Protein AF-A0A835L445-F1 (afdb_monomer)

Mean predicted aligned error: 6.49 Å

Sequence (118 aa):
MEQRIVLMDKVQCQVDQLQERIDQLEEGSNRNEQWLRMNNIELKGVPQSNNENLIDIVAKIGARINYPVSKNLINFISRVPSQQKEHFKPIIVGFCNRYIKEDFIAAARYELKTSPLT

pLDDT: mean 91.5, std 8.24, range [49.88, 98.0]

Organism: Spodoptera exigua (NCBI:txid7107)

Secondary structure (DSSP, 8-state):
-HHHHHHHHHHHHHHHHHHHHHHHHHHHHHHHHHHHTTTEEEE-SPPP-TT--HHHHHHHHHHHTT-PPPGGGEEEEEEPP-S-TTSPPPEEEEESSHHHHHHHHHHHHHHHHHS---

Foldseek 3Di:
DVVVVVVVVVVVVVVVVVVVVVVVVVVVVVVVVCVVCLQKDKAFDDDDDDPDDVQVVVQVLCVLLVHGDDPLQWPDKDFDDDPDPVGDGIIMTGGPDNVSSVVSVVSVVVSCVVDPDD

Nearest PDB structures (foldseek):
  3bde-assembly1_A  TM=4.299E-01  e=9.767E-01  Mesorhizobium japonicum MAFF 303099
  3cw2-assembly4_H  TM=3.060E-01  e=5.688E-01  Saccharolobus solfataricus
  3dtz-assembly1_A  TM=3.505E-01  e=2.351E+00  Thermoplasma acidophilum
  3dtz-assembly1_C  TM=3.532E-01  e=3.296E+00  Thermoplasma acidophilum
  3dtz-assembly1_E  TM=3.618E-01  e=4.621E+00  Thermoplasma acidophilum

Solvent-accessible surface area (backbone atoms only — not comparable to full-atom values): 6786 Å² total; per-residue (Å²): 112,66,70,60,51,56,49,48,53,52,49,49,53,51,50,54,54,51,49,54,52,49,54,53,50,51,53,52,49,52,52,50,54,51,59,77,44,61,26,47,47,79,47,71,81,53,80,83,60,91,88,65,57,68,67,60,53,50,29,52,52,18,51,74,33,76,46,76,54,56,73,89,51,48,68,46,75,47,68,48,90,60,92,59,82,90,54,53,51,35,35,41,39,30,33,71,42,52,65,64,40,53,52,52,50,50,32,47,55,48,42,56,69,75,48,70,94,122

Structure (mmCIF, N/CA/C/O backbone):
data_AF-A0A835L445-F1
#
_entry.id   AF-A0A835L445-F1
#
loop_
_atom_site.group_PDB
_atom_site.id
_atom_site.type_symbol
_atom_site.label_atom_id
_atom_site.label_alt_id
_atom_site.label_comp_id
_atom_site.label_asym_id
_atom_site.label_entity_id
_atom_site.label_seq_id
_atom_site.pdbx_PDB_ins_code
_atom_site.Cartn_x
_atom_site.Cartn_y
_atom_site.Cartn_z
_atom_site.occupancy
_atom_site.B_iso_or_equiv
_atom_site.auth_seq_id
_atom_site.auth_comp_id
_atom_site.auth_asym_id
_atom_site.auth_atom_id
_atom_site.pdbx_PDB_model_num
ATOM 1 N N . MET A 1 1 ? -30.317 9.194 50.667 1.00 66.56 1 MET A N 1
ATOM 2 C CA . MET A 1 1 ? -28.929 8.760 50.381 1.00 66.56 1 MET A CA 1
ATOM 3 C C . MET A 1 1 ? -28.937 7.596 49.391 1.00 66.56 1 MET A C 1
ATOM 5 O O . MET A 1 1 ? -28.303 7.714 48.355 1.00 66.56 1 MET A O 1
ATOM 9 N N . GLU A 1 2 ? -29.762 6.571 49.617 1.00 83.56 2 GLU A N 1
ATOM 10 C CA . GLU A 1 2 ? -29.943 5.408 48.723 1.00 83.56 2 GLU A CA 1
ATOM 11 C C . GLU A 1 2 ? -30.317 5.750 47.271 1.00 83.56 2 GLU A C 1
ATOM 13 O O . GLU A 1 2 ? -29.693 5.245 46.349 1.00 83.56 2 GLU A O 1
ATOM 18 N N . GLN A 1 3 ? -31.256 6.673 47.032 1.00 85.62 3 GLN A N 1
ATOM 19 C CA . GLN A 1 3 ? -31.636 7.064 45.661 1.00 85.62 3 GLN A CA 1
ATOM 20 C C . GLN A 1 3 ? -30.471 7.645 44.843 1.00 85.62 3 GLN A C 1
ATOM 22 O O . GLN A 1 3 ? -30.408 7.456 43.632 1.00 85.62 3 GLN A O 1
ATOM 27 N N . ARG A 1 4 ? -29.534 8.341 45.502 1.00 85.50 4 ARG A N 1
ATOM 28 C CA . ARG A 1 4 ? -28.332 8.866 44.840 1.00 85.50 4 ARG A CA 1
ATOM 29 C C . ARG A 1 4 ? -27.347 7.753 44.499 1.00 85.50 4 ARG A C 1
ATOM 31 O O . ARG A 1 4 ? -26.697 7.859 43.470 1.00 85.50 4 ARG A O 1
ATOM 38 N N . ILE A 1 5 ? -27.264 6.714 45.330 1.00 89.75 5 ILE A N 1
ATOM 39 C CA . ILE A 1 5 ? -26.412 5.540 45.093 1.00 89.75 5 ILE A CA 1
ATOM 40 C C . ILE A 1 5 ? -26.943 4.763 43.885 1.00 89.75 5 ILE A C 1
ATOM 42 O O . ILE A 1 5 ? -26.209 4.563 42.929 1.00 89.75 5 ILE A O 1
ATOM 46 N N . VAL A 1 6 ? -28.248 4.474 43.849 1.00 91.06 6 VAL A N 1
ATOM 47 C CA . VAL A 1 6 ? -28.890 3.790 42.709 1.00 91.06 6 VAL A CA 1
ATOM 48 C C . VAL A 1 6 ? -28.735 4.579 41.405 1.00 91.06 6 VAL A C 1
ATOM 50 O O . VAL A 1 6 ? -28.500 4.004 40.343 1.00 91.06 6 VAL A O 1
ATOM 53 N N . LEU A 1 7 ? -28.856 5.910 41.466 1.00 92.81 7 LEU A N 1
ATOM 54 C CA . LEU A 1 7 ? -28.608 6.760 40.303 1.00 92.81 7 LEU A CA 1
ATOM 55 C C . LEU A 1 7 ? -27.142 6.687 39.856 1.00 92.81 7 LEU A C 1
ATOM 57 O O . LEU A 1 7 ? -26.888 6.609 38.659 1.00 92.81 7 LEU A O 1
ATOM 61 N N . MET A 1 8 ? -26.197 6.703 40.799 1.00 91.25 8 MET A N 1
ATOM 62 C CA . MET A 1 8 ? -24.766 6.624 40.509 1.00 91.25 8 MET A CA 1
ATOM 63 C C . MET A 1 8 ? -24.395 5.284 39.865 1.00 91.25 8 MET A C 1
ATOM 65 O O . MET A 1 8 ? -23.693 5.290 38.861 1.00 91.25 8 MET A O 1
ATOM 69 N N . ASP A 1 9 ? -24.951 4.170 40.347 1.00 91.62 9 ASP A N 1
ATOM 70 C CA . ASP A 1 9 ? -24.746 2.840 39.757 1.00 91.62 9 ASP A CA 1
ATOM 71 C C . ASP A 1 9 ? -25.313 2.758 38.336 1.00 91.62 9 ASP A C 1
ATOM 73 O O . ASP A 1 9 ? -24.686 2.212 37.427 1.00 91.62 9 ASP A O 1
ATOM 77 N N . LYS A 1 10 ? -26.492 3.352 38.108 1.00 93.50 10 LYS A N 1
ATOM 78 C CA . LYS A 1 10 ? -27.091 3.415 36.770 1.00 93.50 10 LYS A CA 1
ATOM 79 C C . LYS A 1 10 ? -26.237 4.242 35.811 1.00 93.50 10 LYS A C 1
ATOM 81 O O . LYS A 1 10 ? -26.058 3.838 34.666 1.00 93.50 10 LYS A O 1
ATOM 86 N N . VAL A 1 11 ? -25.715 5.378 36.273 1.00 93.88 11 VAL A N 1
ATOM 87 C CA . VAL A 1 11 ? -24.811 6.224 35.484 1.00 93.88 11 VAL A CA 1
ATOM 88 C C . VAL A 1 11 ? -23.509 5.483 35.189 1.00 93.88 11 VAL A C 1
ATOM 90 O O . VAL A 1 11 ? -23.085 5.487 34.039 1.00 93.88 11 VAL A O 1
ATOM 93 N N . GLN A 1 12 ? -22.918 4.797 36.170 1.00 94.81 12 GLN A N 1
ATOM 94 C CA . GLN A 1 12 ? -21.705 4.003 35.964 1.00 94.81 12 GLN A CA 1
ATOM 95 C C . GLN A 1 12 ? -21.930 2.912 34.912 1.00 94.81 12 GLN A C 1
ATOM 97 O O . GLN A 1 12 ? -21.180 2.825 33.948 1.00 94.81 12 GLN A O 1
ATOM 102 N N . CYS A 1 13 ? -23.032 2.167 35.019 1.00 93.00 13 CYS A N 1
ATOM 103 C CA . CYS A 1 13 ? -23.385 1.142 34.042 1.00 93.00 13 CYS A CA 1
ATOM 104 C C . CYS A 1 13 ? -23.579 1.723 32.628 1.00 93.00 13 CYS A C 1
ATOM 106 O O . CYS A 1 13 ? -23.169 1.114 31.642 1.00 93.00 13 CYS A O 1
ATOM 108 N N . GLN A 1 14 ? -24.169 2.918 32.508 1.00 95.31 14 GLN A N 1
ATOM 109 C CA . GLN A 1 14 ? -24.288 3.606 31.219 1.00 95.31 14 GLN A CA 1
ATOM 110 C C . GLN A 1 14 ? -22.930 4.055 30.668 1.00 95.31 14 GLN A C 1
ATOM 112 O O . GLN A 1 14 ? -22.717 3.953 29.463 1.00 95.31 14 GLN A O 1
ATOM 117 N N . VAL A 1 15 ? -22.017 4.532 31.519 1.00 96.38 15 VAL A N 1
ATOM 118 C CA . VAL A 1 15 ? -20.649 4.893 31.117 1.00 96.38 15 VAL A CA 1
ATOM 119 C C . VAL A 1 15 ? -19.910 3.668 30.589 1.00 96.38 15 VAL A C 1
ATOM 121 O O . VAL A 1 15 ? -19.348 3.739 29.499 1.00 96.38 15 VAL A O 1
ATOM 124 N N . ASP A 1 16 ? -19.990 2.538 31.289 1.00 96.38 16 ASP A N 1
ATOM 125 C CA . ASP A 1 16 ? -19.326 1.298 30.880 1.00 96.38 16 ASP A CA 1
ATOM 126 C C . ASP A 1 16 ? -19.862 0.799 29.524 1.00 96.38 16 ASP A C 1
ATOM 128 O O . ASP A 1 16 ? -19.091 0.471 28.624 1.00 96.38 16 ASP A O 1
ATOM 132 N N . GLN A 1 17 ? -21.186 0.833 29.327 1.00 96.81 17 GLN A N 1
ATOM 133 C CA . GLN A 1 17 ? -21.819 0.464 28.053 1.00 96.81 17 GLN A CA 1
ATOM 134 C C . GLN A 1 17 ? -21.444 1.401 26.899 1.00 96.81 17 GLN A C 1
ATOM 136 O O . GLN A 1 17 ? -21.343 0.970 25.749 1.00 96.81 17 GLN A O 1
ATOM 141 N N . LEU A 1 18 ? -21.302 2.701 27.171 1.00 96.69 18 LEU A N 1
ATOM 142 C CA . LEU A 1 18 ? -20.877 3.665 26.159 1.00 96.69 18 LEU A CA 1
ATOM 143 C C . LEU A 1 18 ? -19.406 3.468 25.802 1.00 96.69 18 LEU A C 1
ATOM 145 O O . LEU A 1 18 ? -19.084 3.520 24.618 1.00 96.69 18 LEU A O 1
ATOM 149 N N . GLN A 1 19 ? -18.550 3.198 26.789 1.00 97.56 19 GLN A N 1
ATOM 150 C CA . GLN A 1 19 ? -17.139 2.910 26.557 1.00 97.56 19 GLN A CA 1
ATOM 151 C C . GLN A 1 19 ? -16.975 1.660 25.690 1.00 97.56 19 GLN A C 1
ATOM 153 O O . GLN A 1 19 ? -16.310 1.721 24.664 1.00 97.56 19 GLN A O 1
ATOM 158 N N . GLU A 1 20 ? -17.683 0.576 26.013 1.00 97.50 20 GLU A N 1
ATOM 159 C CA . GLU A 1 20 ? -17.648 -0.652 25.212 1.00 97.50 20 GLU A CA 1
ATOM 160 C C . GLU A 1 20 ? -18.074 -0.401 23.755 1.00 97.50 20 GLU A C 1
ATOM 162 O O . GLU A 1 20 ? -17.465 -0.908 22.812 1.00 97.50 20 GLU A O 1
ATOM 167 N N . ARG A 1 21 ? -19.107 0.423 23.539 1.00 97.50 21 ARG A N 1
ATOM 168 C CA . ARG A 1 21 ? -19.543 0.794 22.185 1.00 97.50 21 ARG A CA 1
ATOM 169 C C . ARG A 1 21 ? -18.511 1.638 21.448 1.00 97.50 21 ARG A C 1
ATOM 171 O O . ARG A 1 21 ? -18.371 1.467 20.240 1.00 97.50 21 ARG A O 1
ATOM 178 N N . ILE A 1 22 ? -17.832 2.553 22.136 1.00 98.00 22 ILE A N 1
ATOM 179 C CA . ILE A 1 22 ? -16.748 3.348 21.547 1.00 98.00 22 ILE A CA 1
ATOM 180 C C . ILE A 1 22 ? -15.626 2.413 21.104 1.00 98.00 22 ILE A C 1
ATOM 182 O O . ILE A 1 22 ? -15.244 2.462 19.938 1.00 98.00 22 ILE A O 1
ATOM 186 N N . ASP A 1 23 ? -15.195 1.501 21.973 1.00 97.75 23 ASP A N 1
ATOM 187 C C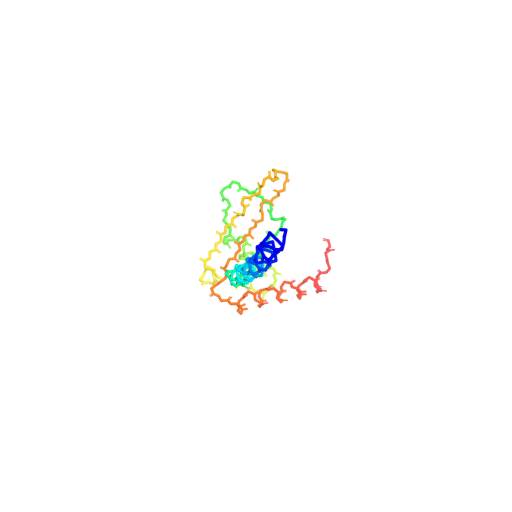A . ASP A 1 23 ? -14.121 0.554 21.675 1.00 97.75 23 ASP A CA 1
ATOM 188 C C . ASP A 1 23 ? -14.477 -0.313 20.451 1.00 97.75 23 ASP A C 1
ATOM 190 O O . ASP A 1 23 ? -13.696 -0.435 19.507 1.00 97.75 23 ASP A O 1
ATOM 194 N N . GLN A 1 24 ? -15.709 -0.832 20.389 1.00 97.50 24 GLN A N 1
ATOM 195 C CA . GLN A 1 24 ? -16.198 -1.600 19.235 1.00 97.50 24 GLN A CA 1
ATOM 196 C C . GLN A 1 24 ? -16.212 -0.783 17.933 1.00 97.50 24 GLN A C 1
ATOM 198 O O . GLN A 1 24 ? -15.893 -1.306 16.858 1.00 97.50 24 GLN A O 1
ATOM 203 N N . LEU A 1 25 ? -16.597 0.494 18.002 1.00 97.38 25 LEU A N 1
ATOM 204 C CA . LEU A 1 25 ? -16.604 1.386 16.842 1.00 97.38 25 LEU A CA 1
ATOM 205 C C . LEU A 1 25 ? -15.182 1.708 16.374 1.00 97.38 25 LEU A C 1
ATOM 207 O O . LEU A 1 25 ? -14.927 1.695 15.168 1.00 97.38 25 LEU A O 1
ATOM 211 N N . GLU A 1 26 ? -14.255 1.952 17.299 1.00 97.56 26 GLU A N 1
ATOM 212 C CA . GLU A 1 26 ? -12.845 2.193 16.991 1.00 97.56 26 GLU A CA 1
ATOM 213 C C . GLU A 1 26 ? -12.196 0.961 16.351 1.00 97.56 26 GLU A C 1
ATOM 215 O O . GLU A 1 26 ? -11.545 1.072 15.305 1.00 97.56 26 GLU A O 1
ATOM 220 N N . GLU A 1 27 ? -12.442 -0.232 16.897 1.00 97.06 27 GLU A N 1
ATOM 221 C CA . GLU A 1 27 ? -11.978 -1.493 16.317 1.00 97.06 27 GLU A CA 1
ATOM 222 C C . GLU A 1 27 ? -12.537 -1.721 14.908 1.00 97.06 27 GLU A C 1
ATOM 224 O O . GLU A 1 27 ? -11.802 -2.108 13.989 1.00 97.06 27 GLU A O 1
ATOM 229 N N . GLY A 1 28 ? -13.835 -1.466 14.719 1.00 97.38 28 GLY A N 1
ATOM 230 C CA . GLY A 1 28 ? -14.496 -1.559 13.420 1.00 97.38 28 GLY A CA 1
ATOM 231 C C . GLY A 1 28 ? -13.915 -0.576 12.403 1.00 97.38 28 GLY A C 1
ATOM 232 O O . GLY A 1 28 ? -13.625 -0.960 11.266 1.00 97.38 28 GLY A O 1
ATOM 233 N N . SER A 1 29 ? -13.680 0.671 12.821 1.00 96.81 29 SER A N 1
ATOM 234 C CA . SER A 1 29 ? -13.067 1.707 11.986 1.00 96.81 29 SER A CA 1
ATOM 235 C C . SER A 1 29 ? -11.654 1.311 11.571 1.00 96.81 29 SER A C 1
ATOM 237 O O . SER A 1 29 ? -11.350 1.274 10.378 1.00 96.81 29 SER A O 1
ATOM 239 N N . ASN A 1 30 ? -10.812 0.906 12.526 1.00 95.94 30 ASN A N 1
ATOM 240 C CA . ASN A 1 30 ? -9.450 0.472 12.237 1.00 95.94 30 ASN A CA 1
ATOM 241 C C . ASN A 1 30 ? -9.441 -0.722 11.272 1.00 95.94 30 ASN A C 1
ATOM 243 O O . ASN A 1 30 ? -8.706 -0.717 10.286 1.00 95.94 30 ASN A O 1
ATOM 247 N N . ARG A 1 31 ? -10.302 -1.726 11.483 1.00 96.19 31 ARG A N 1
ATOM 248 C CA . ARG A 1 31 ? -10.408 -2.883 10.581 1.00 96.19 31 ARG A CA 1
ATOM 249 C C . ARG A 1 31 ? -10.754 -2.466 9.153 1.00 96.19 31 ARG A C 1
ATOM 251 O O . ARG A 1 31 ? -10.112 -2.936 8.211 1.00 96.19 31 ARG A O 1
ATOM 258 N N . ASN A 1 32 ? -11.733 -1.579 8.992 1.00 95.94 32 ASN A N 1
ATOM 259 C CA . ASN A 1 32 ? -12.135 -1.073 7.682 1.00 95.94 32 ASN A CA 1
ATOM 260 C C . ASN A 1 32 ? -11.008 -0.286 7.014 1.00 95.94 32 ASN A C 1
ATOM 262 O O . ASN A 1 32 ? -10.728 -0.480 5.834 1.00 95.94 32 ASN A O 1
ATOM 266 N N . GLU A 1 33 ? -10.305 0.554 7.763 1.00 94.25 33 GLU A N 1
ATOM 267 C CA . GLU A 1 33 ? -9.155 1.276 7.239 1.00 94.25 33 GLU A CA 1
ATOM 268 C C . GLU A 1 33 ? -8.015 0.351 6.789 1.00 94.25 33 GLU A C 1
ATOM 270 O O . GLU A 1 33 ? -7.424 0.571 5.728 1.00 94.25 33 GLU A O 1
ATOM 275 N N . GLN A 1 34 ? -7.705 -0.696 7.563 1.00 92.31 34 GLN A N 1
ATOM 276 C CA . GLN A 1 34 ? -6.718 -1.699 7.154 1.00 92.31 34 GLN A CA 1
ATOM 277 C C . GLN A 1 34 ? -7.163 -2.420 5.879 1.00 92.31 34 GLN A C 1
ATOM 279 O O . GLN A 1 34 ? -6.349 -2.649 4.983 1.00 92.31 34 GLN A O 1
ATOM 284 N N . TRP A 1 35 ? -8.457 -2.728 5.761 1.00 93.19 35 TRP A N 1
ATOM 285 C CA . TRP A 1 35 ? -9.028 -3.343 4.565 1.00 93.19 35 TRP A CA 1
ATOM 286 C C . TRP A 1 35 ? -8.881 -2.450 3.327 1.00 93.19 35 TRP A C 1
ATOM 288 O O . TRP A 1 35 ? -8.427 -2.914 2.281 1.00 93.19 35 TRP A O 1
ATOM 298 N N . LEU A 1 36 ? -9.169 -1.150 3.455 1.00 91.06 36 LEU A N 1
ATOM 299 C CA . LEU A 1 36 ? -8.999 -0.169 2.375 1.00 91.06 36 LEU A CA 1
ATOM 300 C C . LEU A 1 36 ? -7.537 -0.036 1.918 1.00 91.06 36 LEU A C 1
ATOM 302 O O . LEU A 1 36 ? -7.277 0.283 0.759 1.00 91.06 36 LEU A O 1
ATOM 306 N N . ARG A 1 37 ? -6.576 -0.299 2.812 1.00 92.12 37 ARG A N 1
ATOM 307 C CA . ARG A 1 37 ? -5.132 -0.249 2.529 1.00 92.12 37 ARG A CA 1
ATOM 308 C C . ARG A 1 37 ? -4.526 -1.603 2.158 1.00 92.12 37 ARG A C 1
ATOM 310 O O . ARG A 1 37 ? -3.330 -1.675 1.887 1.00 92.12 37 ARG A O 1
ATOM 317 N N . MET A 1 38 ? -5.319 -2.671 2.103 1.00 93.81 38 MET A N 1
ATOM 318 C CA . MET A 1 38 ? -4.822 -4.041 1.943 1.00 93.81 38 MET A CA 1
ATOM 319 C C . MET A 1 38 ? -4.023 -4.262 0.648 1.00 93.81 38 MET A C 1
ATOM 321 O O . MET A 1 38 ? -3.086 -5.064 0.642 1.00 93.81 38 MET A O 1
ATOM 325 N N . ASN A 1 39 ? -4.368 -3.539 -0.423 1.00 95.88 39 ASN A N 1
ATOM 326 C CA . ASN A 1 39 ? -3.713 -3.627 -1.734 1.00 95.88 39 ASN A CA 1
ATOM 327 C C . ASN A 1 39 ? -2.607 -2.581 -1.927 1.00 95.88 39 ASN A C 1
ATOM 329 O O . ASN A 1 39 ? -2.039 -2.480 -3.016 1.00 95.88 39 ASN A O 1
ATOM 333 N N . ASN A 1 40 ? -2.317 -1.788 -0.896 1.00 96.50 40 ASN A N 1
ATOM 334 C CA . ASN A 1 40 ? -1.340 -0.719 -0.986 1.00 96.50 40 ASN A CA 1
ATOM 335 C C . ASN A 1 40 ? 0.050 -1.235 -0.610 1.00 96.50 40 ASN A C 1
ATOM 337 O O . ASN A 1 40 ? 0.208 -2.055 0.298 1.00 96.50 40 ASN A O 1
ATOM 341 N N . ILE A 1 41 ? 1.066 -0.702 -1.280 1.00 95.62 41 ILE A N 1
ATOM 342 C CA . ILE A 1 41 ? 2.460 -0.771 -0.845 1.00 95.62 41 ILE A CA 1
ATOM 343 C C . ILE A 1 41 ? 2.987 0.633 -0.582 1.00 95.62 41 ILE A C 1
ATOM 345 O O . ILE A 1 41 ? 2.548 1.605 -1.200 1.00 95.62 41 ILE A O 1
ATOM 349 N N . GLU A 1 42 ? 3.956 0.718 0.321 1.00 94.62 42 GLU A N 1
ATOM 350 C CA . GLU A 1 42 ? 4.674 1.945 0.633 1.00 94.62 42 GLU A CA 1
ATOM 351 C C . GLU A 1 42 ? 6.133 1.809 0.195 1.00 94.62 42 GLU A C 1
ATOM 353 O O . GLU A 1 42 ? 6.846 0.903 0.629 1.00 94.62 42 GLU A O 1
ATOM 358 N N . LEU A 1 43 ? 6.580 2.725 -0.659 1.00 93.75 43 LEU A N 1
ATOM 359 C CA . LEU A 1 43 ? 7.965 2.839 -1.094 1.00 93.75 43 LEU A CA 1
ATOM 360 C C . LEU A 1 43 ? 8.623 3.999 -0.347 1.00 93.75 43 LEU A C 1
ATOM 362 O O . LEU A 1 43 ? 8.251 5.165 -0.513 1.00 93.75 43 LEU A O 1
ATOM 366 N N . LYS A 1 44 ? 9.617 3.667 0.476 1.00 92.06 44 LYS A N 1
ATOM 367 C CA . LYS A 1 44 ? 10.396 4.620 1.276 1.00 92.06 44 LYS A CA 1
ATOM 368 C C . LYS A 1 44 ? 11.764 4.862 0.652 1.00 92.06 44 LYS A C 1
ATOM 370 O O . LYS A 1 44 ? 12.289 4.009 -0.056 1.00 92.06 44 LYS A O 1
ATOM 375 N N . GLY A 1 45 ? 12.343 6.028 0.935 1.00 88.50 45 GLY A N 1
ATOM 376 C CA . GLY A 1 45 ? 13.720 6.349 0.545 1.00 88.50 45 GLY A CA 1
ATOM 377 C C . GLY A 1 45 ? 13.918 6.697 -0.933 1.00 88.50 45 GLY A C 1
ATOM 378 O O . GLY A 1 45 ? 15.054 6.854 -1.360 1.00 88.50 45 GLY A O 1
ATOM 379 N N . VAL A 1 46 ? 12.843 6.850 -1.711 1.00 91.00 46 VAL A N 1
ATOM 380 C CA . VAL A 1 46 ? 12.930 7.279 -3.114 1.00 91.00 46 VAL A CA 1
ATOM 381 C C . VAL A 1 46 ? 13.138 8.797 -3.167 1.00 91.00 46 VAL A C 1
ATOM 383 O O . VAL A 1 46 ? 12.226 9.519 -2.745 1.00 91.00 46 VAL A O 1
ATOM 386 N N . PRO A 1 47 ? 14.265 9.308 -3.703 1.00 90.19 47 PRO A N 1
ATOM 387 C CA . PRO A 1 47 ? 14.506 10.744 -3.827 1.00 90.19 47 PRO A CA 1
ATOM 388 C C . PRO A 1 47 ? 13.381 11.452 -4.582 1.00 90.19 47 PRO A C 1
ATOM 390 O O . PRO A 1 47 ? 12.755 10.870 -5.469 1.00 90.19 47 PRO A O 1
ATOM 393 N N . GLN A 1 48 ? 13.099 12.702 -4.219 1.00 88.44 48 GLN A N 1
ATOM 394 C CA . GLN A 1 48 ? 12.076 13.505 -4.885 1.00 88.44 48 GLN A CA 1
ATOM 395 C C . GLN A 1 48 ? 12.721 14.369 -5.972 1.00 88.44 48 GLN A C 1
ATOM 397 O O . GLN A 1 48 ? 13.770 14.973 -5.759 1.00 88.44 48 GLN A O 1
ATOM 402 N N . SER A 1 49 ? 12.094 14.439 -7.143 1.00 86.75 49 SER A N 1
ATOM 403 C CA . SER A 1 49 ? 12.529 15.303 -8.243 1.00 86.75 49 SER A CA 1
ATOM 404 C C . SER A 1 49 ? 11.364 16.139 -8.758 1.00 86.75 49 SER A C 1
ATOM 406 O O . SER A 1 49 ? 10.206 15.724 -8.683 1.00 86.75 49 SER A O 1
ATOM 408 N N . ASN A 1 50 ? 11.670 17.325 -9.285 1.00 80.94 50 ASN A N 1
ATOM 409 C CA . ASN A 1 50 ? 10.677 18.139 -9.980 1.00 80.94 50 ASN A CA 1
ATOM 410 C C . ASN A 1 50 ? 10.221 17.378 -11.236 1.00 80.94 50 ASN A C 1
ATOM 412 O O . ASN A 1 50 ? 11.060 16.867 -11.976 1.00 80.94 50 ASN A O 1
ATOM 416 N N . ASN A 1 51 ? 8.906 17.281 -11.450 1.00 87.31 51 ASN A N 1
ATOM 417 C CA . ASN A 1 51 ? 8.283 16.538 -12.556 1.00 87.31 51 ASN A CA 1
ATOM 418 C C . ASN A 1 51 ? 8.597 15.029 -12.573 1.00 87.31 51 ASN A C 1
ATOM 420 O O . ASN A 1 51 ? 8.787 14.432 -13.632 1.00 87.31 51 ASN A O 1
ATOM 424 N N . GLU A 1 52 ? 8.635 14.391 -11.405 1.00 90.31 52 GLU A N 1
ATOM 425 C CA . GLU A 1 52 ? 8.790 12.940 -11.333 1.00 90.31 52 GLU A CA 1
ATOM 426 C C . GLU A 1 52 ? 7.604 12.174 -1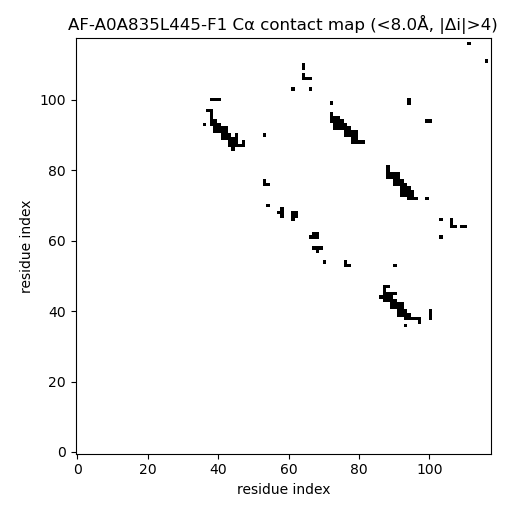1.941 1.00 90.31 52 GLU A C 1
ATOM 428 O O . GLU A 1 52 ? 6.438 12.513 -11.733 1.00 90.31 52 GLU A O 1
ATOM 433 N N . ASN A 1 53 ? 7.907 11.082 -12.646 1.00 94.06 53 ASN A N 1
ATOM 434 C CA . ASN A 1 53 ? 6.906 10.113 -13.069 1.00 94.06 53 ASN A CA 1
ATOM 435 C C . ASN A 1 53 ? 6.922 8.913 -12.117 1.00 94.06 53 ASN A C 1
ATOM 437 O O . ASN A 1 53 ? 7.777 8.030 -12.208 1.00 94.06 53 ASN A O 1
ATOM 441 N N . LEU A 1 54 ? 5.955 8.877 -11.198 1.00 94.62 54 LEU A N 1
ATOM 442 C CA . LEU A 1 54 ? 5.850 7.814 -10.198 1.00 94.62 54 LEU A CA 1
ATOM 443 C C . LEU A 1 54 ? 5.624 6.430 -10.832 1.00 94.62 54 LEU A C 1
ATOM 445 O O . LEU A 1 54 ? 6.097 5.431 -10.296 1.00 94.62 54 LEU A O 1
ATOM 449 N N . ILE A 1 55 ? 4.945 6.362 -11.982 1.00 94.94 55 ILE A N 1
ATOM 450 C CA . ILE A 1 55 ? 4.710 5.099 -12.697 1.00 94.94 55 ILE A CA 1
ATOM 451 C C . ILE A 1 55 ? 6.039 4.546 -13.214 1.00 94.94 55 ILE A C 1
ATOM 453 O O . ILE A 1 55 ? 6.311 3.360 -13.040 1.00 94.94 55 ILE A O 1
ATOM 457 N N . ASP A 1 56 ? 6.895 5.405 -13.773 1.00 94.94 56 ASP A N 1
ATOM 458 C CA . ASP A 1 56 ? 8.214 4.994 -14.265 1.00 94.94 56 ASP A CA 1
ATOM 459 C C . ASP A 1 56 ? 9.115 4.526 -13.120 1.00 94.94 56 ASP A C 1
ATOM 461 O O . ASP A 1 56 ? 9.873 3.572 -13.278 1.00 94.94 56 ASP A O 1
ATOM 465 N N . ILE A 1 57 ? 9.028 5.168 -11.950 1.00 95.00 57 ILE A N 1
ATOM 466 C CA . ILE A 1 57 ? 9.754 4.740 -10.746 1.00 95.00 57 ILE A CA 1
ATOM 467 C C . ILE A 1 57 ? 9.335 3.320 -10.352 1.00 95.00 57 ILE A C 1
ATOM 469 O O . ILE A 1 57 ? 10.194 2.458 -10.168 1.00 95.00 57 ILE A O 1
ATOM 473 N N . VAL A 1 58 ? 8.029 3.051 -10.266 1.00 95.69 58 VAL A N 1
ATOM 474 C CA . VAL A 1 58 ? 7.516 1.713 -9.931 1.00 95.69 58 VAL A CA 1
ATOM 475 C C . VAL A 1 58 ? 7.895 0.690 -10.998 1.00 95.69 58 VAL A C 1
ATOM 477 O O . VAL A 1 58 ? 8.297 -0.417 -10.651 1.00 95.69 58 VAL A O 1
ATOM 480 N N . ALA A 1 59 ? 7.842 1.057 -12.279 1.00 95.56 59 ALA A N 1
ATOM 481 C CA . AL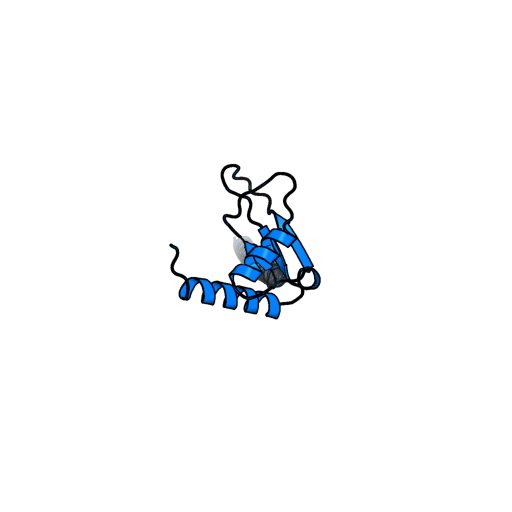A A 1 59 ? 8.258 0.185 -13.374 1.00 95.56 59 ALA A CA 1
ATOM 482 C C . ALA A 1 59 ? 9.750 -0.183 -13.279 1.00 95.56 59 ALA A C 1
ATOM 484 O O . ALA A 1 59 ? 10.103 -1.352 -13.434 1.00 95.56 59 ALA A O 1
ATOM 485 N N . LYS A 1 60 ? 10.623 0.783 -12.955 1.00 94.62 60 LYS A N 1
ATOM 486 C CA . LYS A 1 60 ? 12.062 0.546 -12.737 1.00 94.62 60 LYS A CA 1
ATOM 487 C C . LYS A 1 60 ? 12.321 -0.365 -11.538 1.00 94.62 60 LYS A C 1
ATOM 489 O O . LYS A 1 60 ? 13.146 -1.268 -11.637 1.00 94.62 60 LYS A O 1
ATOM 494 N N . ILE A 1 61 ? 11.610 -0.157 -10.427 1.00 94.50 61 ILE A N 1
ATOM 495 C CA . ILE A 1 61 ? 11.710 -1.032 -9.248 1.00 94.50 61 ILE A CA 1
ATOM 496 C C . ILE A 1 61 ? 11.240 -2.443 -9.607 1.00 94.50 61 ILE A C 1
ATOM 498 O O . ILE A 1 61 ? 11.945 -3.402 -9.316 1.00 94.50 61 ILE A O 1
ATOM 502 N N . GLY A 1 62 ? 10.102 -2.564 -10.294 1.00 95.25 62 GLY A N 1
ATOM 503 C CA . GLY A 1 62 ? 9.572 -3.836 -10.776 1.00 95.25 62 GLY A CA 1
ATOM 504 C C . GLY A 1 62 ? 10.575 -4.591 -11.649 1.00 95.25 62 GLY A C 1
ATOM 505 O O . GLY A 1 62 ? 10.856 -5.761 -11.407 1.00 95.25 62 GLY A O 1
ATOM 506 N N . ALA A 1 63 ? 11.200 -3.905 -12.609 1.00 95.56 63 ALA A N 1
ATOM 507 C CA . ALA A 1 63 ? 12.259 -4.486 -13.430 1.00 95.56 63 ALA A CA 1
ATOM 508 C C . ALA A 1 63 ? 13.459 -4.959 -12.587 1.00 95.56 63 ALA A C 1
ATOM 510 O O . ALA A 1 63 ? 13.981 -6.047 -12.819 1.00 95.56 63 ALA A O 1
ATOM 511 N N . ARG A 1 64 ? 13.867 -4.182 -11.573 1.00 93.81 64 ARG A N 1
ATOM 512 C CA . ARG A 1 64 ? 14.990 -4.523 -10.684 1.00 93.81 64 ARG A CA 1
ATOM 513 C C . ARG A 1 64 ? 14.733 -5.773 -9.840 1.00 93.81 64 ARG A C 1
ATOM 515 O O . ARG A 1 64 ? 15.695 -6.483 -9.566 1.00 93.81 64 ARG A O 1
ATOM 522 N N . ILE A 1 65 ? 13.489 -6.021 -9.431 1.00 95.19 65 ILE A N 1
ATOM 523 C CA . ILE A 1 65 ? 13.091 -7.196 -8.632 1.00 95.19 65 ILE A CA 1
ATOM 524 C C . ILE A 1 65 ? 12.579 -8.360 -9.495 1.00 95.19 65 ILE A C 1
ATOM 526 O O . ILE A 1 65 ? 11.974 -9.293 -8.975 1.00 95.19 65 ILE A O 1
ATOM 530 N N . ASN A 1 66 ? 12.777 -8.291 -10.815 1.00 93.75 66 ASN A N 1
ATOM 531 C CA . ASN A 1 66 ? 12.307 -9.281 -11.784 1.00 93.75 66 ASN A CA 1
ATOM 532 C C . ASN A 1 66 ? 10.777 -9.512 -11.765 1.00 93.75 66 ASN A C 1
ATOM 534 O O . ASN A 1 66 ? 10.291 -10.608 -12.035 1.00 93.75 66 ASN A O 1
ATOM 538 N N . TYR A 1 67 ? 10.013 -8.462 -11.457 1.00 95.56 67 TYR A N 1
ATOM 539 C CA . TYR A 1 67 ? 8.551 -8.444 -11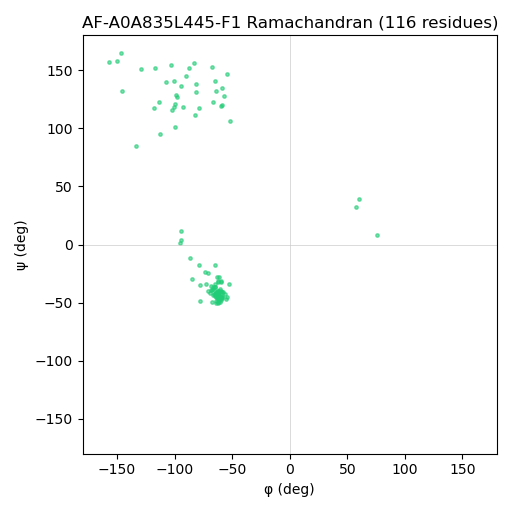.492 1.00 95.56 67 TYR A CA 1
ATOM 540 C C . TYR A 1 67 ? 8.064 -7.166 -12.203 1.00 95.56 67 TYR A C 1
ATOM 542 O O . TYR A 1 67 ? 7.811 -6.142 -11.558 1.00 95.56 67 TYR A O 1
ATOM 550 N N . PRO A 1 68 ? 7.985 -7.162 -13.548 1.00 94.38 68 PRO A N 1
ATOM 551 C CA . PRO A 1 68 ? 7.638 -5.966 -14.309 1.00 94.38 68 PRO A CA 1
ATOM 552 C C . PRO A 1 68 ? 6.192 -5.534 -14.041 1.00 94.38 68 PRO A C 1
ATOM 554 O O . PRO A 1 68 ? 5.240 -6.275 -14.279 1.00 94.38 68 PRO A O 1
ATOM 557 N N . VAL A 1 69 ? 6.021 -4.291 -13.586 1.00 94.06 69 VAL A N 1
ATOM 558 C CA . VAL A 1 69 ? 4.706 -3.711 -13.289 1.00 94.06 69 VAL A CA 1
ATOM 559 C C . VAL A 1 69 ? 4.272 -2.804 -14.431 1.00 94.06 69 VAL A C 1
ATOM 561 O O . VAL A 1 69 ? 4.907 -1.791 -14.716 1.00 94.06 69 VAL A O 1
ATOM 564 N N . SER A 1 70 ? 3.151 -3.148 -15.063 1.00 93.56 70 SER A N 1
ATOM 565 C CA . SER A 1 70 ? 2.485 -2.284 -16.042 1.00 93.56 70 SER A CA 1
ATOM 566 C C . SER A 1 70 ? 1.510 -1.322 -15.364 1.00 93.56 70 SER A C 1
ATOM 568 O O . SER A 1 70 ? 0.902 -1.660 -14.349 1.00 93.56 70 SER A O 1
ATOM 570 N N . LYS A 1 71 ? 1.277 -0.152 -15.974 1.00 93.69 71 LYS A N 1
ATOM 571 C CA . LYS A 1 71 ? 0.330 0.865 -15.474 1.00 93.69 71 LYS A CA 1
ATOM 572 C C . LYS A 1 71 ? -1.072 0.302 -15.197 1.00 93.69 71 LYS A C 1
ATOM 574 O O . LYS A 1 71 ? -1.703 0.712 -14.235 1.00 93.69 71 LYS A O 1
ATOM 579 N N . ASN A 1 72 ? -1.529 -0.669 -15.988 1.00 95.31 72 ASN A N 1
ATOM 580 C CA . ASN A 1 72 ? -2.854 -1.291 -15.850 1.00 95.31 72 ASN A CA 1
ATOM 581 C C . ASN A 1 72 ? -3.038 -2.076 -14.537 1.00 95.31 72 ASN A C 1
ATOM 583 O O . ASN A 1 72 ? -4.162 -2.385 -14.154 1.00 95.31 72 ASN A O 1
ATOM 587 N N . LEU A 1 73 ? -1.940 -2.423 -13.862 1.00 94.69 73 LEU A N 1
ATOM 588 C CA . LEU A 1 73 ? -1.957 -3.118 -12.575 1.00 94.69 73 LEU A CA 1
ATOM 589 C C . LEU A 1 73 ? -2.076 -2.147 -11.389 1.00 94.69 73 LEU A C 1
ATOM 591 O O . LEU A 1 73 ? -2.309 -2.585 -10.260 1.00 94.69 73 LEU A O 1
ATOM 595 N N . ILE A 1 74 ? -1.903 -0.846 -11.635 1.00 96.25 74 ILE A N 1
ATOM 596 C CA . ILE A 1 74 ? -1.915 0.215 -10.631 1.00 96.25 74 ILE A CA 1
ATOM 597 C C . ILE A 1 74 ? -3.287 0.891 -10.653 1.00 96.25 74 ILE A C 1
ATOM 599 O O . ILE A 1 74 ? -3.692 1.464 -11.661 1.00 96.25 74 ILE A O 1
ATOM 603 N N . ASN A 1 75 ? -3.973 0.862 -9.514 1.00 95.81 75 ASN A N 1
ATOM 604 C CA . ASN A 1 75 ? -5.226 1.577 -9.301 1.00 95.81 75 ASN A CA 1
ATOM 605 C C . ASN A 1 75 ? -4.966 3.068 -9.042 1.00 95.81 75 ASN A C 1
ATOM 607 O O . ASN A 1 75 ? -5.557 3.938 -9.674 1.00 95.81 75 ASN A O 1
ATOM 611 N N . PHE A 1 76 ? -4.037 3.376 -8.133 1.00 95.69 76 PHE A N 1
ATOM 612 C CA . PHE A 1 76 ? -3.607 4.748 -7.875 1.00 95.69 76 PHE A CA 1
ATOM 613 C C . PHE A 1 76 ? -2.153 4.798 -7.408 1.00 95.69 76 PHE A C 1
ATOM 615 O O . PHE A 1 76 ? -1.613 3.823 -6.883 1.00 95.69 76 PHE A O 1
ATOM 622 N N . ILE A 1 77 ? -1.523 5.958 -7.581 1.0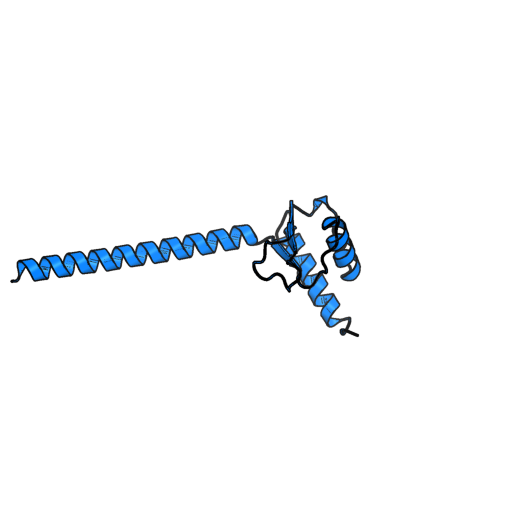0 96.12 77 ILE A N 1
ATOM 623 C CA . ILE A 1 77 ? -0.165 6.212 -7.112 1.00 96.12 77 ILE A CA 1
ATOM 624 C C . ILE A 1 77 ? -0.020 7.666 -6.675 1.00 96.12 77 ILE A C 1
ATOM 626 O O . ILE A 1 77 ? -0.443 8.579 -7.385 1.00 96.12 7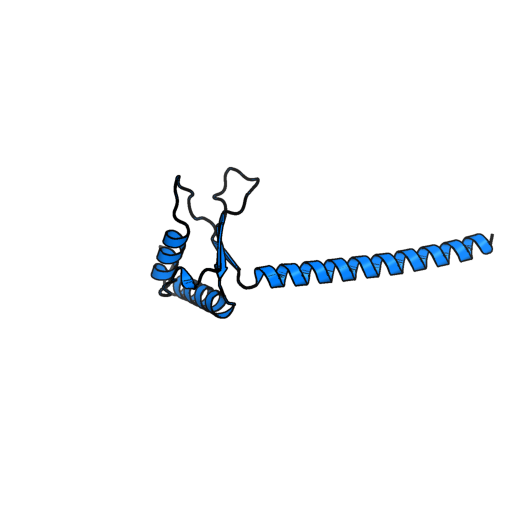7 ILE A O 1
ATOM 630 N N . SER A 1 78 ? 0.554 7.892 -5.497 1.00 94.94 78 SER A N 1
ATOM 631 C CA . SER A 1 78 ? 0.749 9.241 -4.965 1.00 94.94 78 SER A CA 1
ATOM 632 C C . SER A 1 78 ? 1.874 9.297 -3.937 1.00 94.94 78 SER A C 1
ATOM 634 O O . SER A 1 78 ? 2.220 8.300 -3.307 1.00 94.94 78 SER A O 1
ATOM 636 N N . ARG A 1 79 ? 2.454 10.485 -3.748 1.00 92.75 79 ARG A N 1
ATOM 637 C CA . ARG A 1 79 ? 3.319 10.775 -2.597 1.00 92.75 79 ARG A CA 1
ATOM 638 C C . ARG A 1 79 ? 2.441 11.117 -1.393 1.00 92.75 79 ARG A C 1
ATOM 640 O O . ARG A 1 79 ? 1.490 11.886 -1.528 1.00 92.75 79 ARG A O 1
ATOM 647 N N . VAL A 1 80 ? 2.785 10.606 -0.216 1.00 90.56 80 VAL A N 1
ATOM 648 C CA . VAL A 1 80 ? 2.079 10.956 1.026 1.00 90.56 80 VAL A CA 1
ATOM 649 C C . VAL A 1 80 ? 2.611 12.285 1.554 1.00 90.56 80 VAL A C 1
ATOM 651 O O . VAL A 1 80 ? 3.831 12.460 1.661 1.00 90.56 80 VAL A O 1
ATOM 654 N N . PRO A 1 81 ? 1.735 13.240 1.907 1.00 85.69 81 PRO A N 1
ATOM 655 C CA . PRO A 1 81 ? 2.150 14.438 2.617 1.00 85.69 81 PRO A CA 1
ATOM 656 C C . PRO A 1 81 ? 2.795 14.054 3.954 1.00 85.69 81 PRO A C 1
ATOM 658 O O . PRO A 1 81 ? 2.152 13.455 4.808 1.00 85.69 81 PRO A O 1
ATOM 661 N N . SER A 1 82 ? 4.065 14.407 4.139 1.00 81.06 82 SER A N 1
ATOM 662 C CA . SER A 1 82 ? 4.749 14.297 5.430 1.00 81.06 82 SER A CA 1
ATOM 663 C C . SER A 1 82 ? 4.949 15.688 6.019 1.00 81.06 82 SER A C 1
ATOM 665 O O . SER A 1 82 ? 5.279 16.628 5.290 1.00 81.06 82 SER A O 1
ATOM 667 N N . GLN A 1 83 ? 4.758 15.813 7.334 1.00 75.88 83 GLN A N 1
ATOM 668 C CA . GLN A 1 83 ? 5.069 17.042 8.072 1.00 75.88 83 GLN A CA 1
ATOM 669 C C . GLN A 1 83 ? 6.585 17.263 8.186 1.00 75.88 83 GLN A C 1
ATOM 671 O O . GLN A 1 83 ? 7.045 18.398 8.309 1.00 75.88 83 GLN A O 1
ATOM 676 N N . GLN A 1 84 ? 7.371 16.187 8.103 1.00 76.88 84 GLN A N 1
ATOM 677 C CA . GLN A 1 84 ? 8.826 16.240 8.176 1.00 76.88 84 GLN A CA 1
ATOM 678 C C . GLN A 1 84 ? 9.400 16.604 6.805 1.00 76.88 84 GLN A C 1
ATOM 680 O O . GLN A 1 84 ? 9.318 15.822 5.858 1.00 76.88 84 GLN A O 1
ATOM 685 N N . LYS A 1 85 ? 9.980 17.805 6.702 1.00 67.31 85 LYS A N 1
ATOM 686 C CA . LYS A 1 85 ? 10.553 18.331 5.452 1.00 67.31 85 LYS A CA 1
ATOM 687 C C . LYS A 1 85 ? 11.877 17.669 5.054 1.00 67.31 85 LYS A C 1
ATOM 689 O O . LYS A 1 85 ? 12.213 17.697 3.877 1.00 67.31 85 LYS A O 1
ATOM 694 N N . GLU A 1 86 ? 12.608 17.095 6.008 1.00 66.25 86 GLU A N 1
ATOM 695 C CA . GLU A 1 86 ? 13.939 16.508 5.775 1.00 66.25 86 GLU A CA 1
ATOM 696 C C . GLU A 1 86 ? 13.900 15.113 5.140 1.00 66.25 86 GLU A C 1
ATOM 698 O O . GLU A 1 86 ? 14.892 14.668 4.567 1.00 66.25 86 GLU A O 1
ATOM 703 N N . HIS A 1 87 ? 12.759 14.423 5.184 1.00 78.00 87 HIS A N 1
ATOM 704 C CA . HIS A 1 87 ? 12.638 13.078 4.636 1.00 78.00 87 HIS A CA 1
ATOM 705 C C . HIS A 1 87 ? 11.968 13.080 3.266 1.00 78.00 87 HIS A C 1
ATOM 707 O O . HIS A 1 87 ? 10.982 13.781 3.026 1.00 78.00 87 HIS A O 1
ATOM 713 N N . PHE A 1 88 ? 12.467 12.225 2.371 1.00 87.44 88 PHE A N 1
ATOM 714 C CA . PHE A 1 88 ? 11.778 11.949 1.119 1.00 87.44 88 PHE A CA 1
ATOM 715 C C . PHE A 1 88 ? 10.378 11.408 1.414 1.00 87.44 88 PHE A C 1
ATOM 717 O O . PHE A 1 88 ? 10.221 10.372 2.063 1.00 87.44 88 PHE A O 1
ATOM 724 N N . LYS A 1 89 ? 9.356 12.119 0.928 1.00 90.62 89 LYS A N 1
ATOM 725 C CA . LYS A 1 89 ? 7.950 11.739 1.098 1.00 90.62 89 LYS A CA 1
ATOM 726 C C . LYS A 1 89 ? 7.726 10.337 0.528 1.00 90.62 89 LYS A C 1
ATOM 728 O O . LYS A 1 89 ? 8.095 10.123 -0.622 1.00 90.62 89 LYS A O 1
ATOM 733 N N . PRO A 1 90 ? 7.137 9.380 1.254 1.00 92.75 90 PRO A N 1
ATOM 734 C CA . PRO A 1 90 ? 6.972 8.032 0.726 1.00 92.75 90 PRO A CA 1
ATOM 735 C C . PRO A 1 90 ? 5.974 8.015 -0.436 1.00 92.75 90 PRO A C 1
ATOM 737 O O . PRO A 1 90 ? 5.084 8.866 -0.522 1.00 92.75 90 PRO A O 1
ATOM 740 N N . ILE A 1 91 ? 6.133 7.048 -1.339 1.00 95.00 91 ILE A N 1
ATOM 741 C CA . ILE A 1 91 ? 5.195 6.803 -2.440 1.00 95.00 91 ILE A CA 1
ATOM 742 C C . ILE A 1 91 ? 4.264 5.672 -2.014 1.00 95.00 91 ILE A C 1
ATOM 744 O O . ILE A 1 91 ? 4.731 4.597 -1.645 1.00 95.00 91 ILE A O 1
ATOM 748 N N . ILE A 1 92 ? 2.958 5.897 -2.096 1.00 96.06 92 ILE A N 1
ATOM 749 C CA . ILE A 1 92 ? 1.948 4.853 -1.948 1.00 96.06 92 ILE A CA 1
ATOM 750 C C . ILE A 1 92 ? 1.500 4.425 -3.333 1.00 96.06 92 ILE A C 1
ATOM 752 O O . ILE A 1 92 ? 1.124 5.255 -4.162 1.00 96.06 92 ILE A O 1
ATOM 756 N N . VAL A 1 93 ? 1.526 3.117 -3.560 1.00 97.00 93 VAL A N 1
ATOM 757 C CA . VAL A 1 93 ? 1.010 2.489 -4.774 1.00 97.00 93 VAL A CA 1
ATOM 758 C C . VAL A 1 93 ? -0.129 1.574 -4.360 1.00 97.00 93 VAL A C 1
ATOM 760 O O . VAL A 1 93 ? 0.091 0.626 -3.609 1.00 97.00 93 VAL A O 1
ATOM 763 N N . GLY A 1 94 ? -1.340 1.857 -4.827 1.00 97.25 94 GLY A N 1
ATOM 764 C CA . GLY A 1 94 ? -2.477 0.956 -4.691 1.00 97.25 94 GLY A CA 1
ATOM 765 C C . GLY A 1 94 ? -2.584 0.073 -5.923 1.00 97.25 94 GLY A C 1
ATOM 766 O O . GLY A 1 94 ? -2.786 0.586 -7.024 1.00 97.25 94 GLY A O 1
ATOM 767 N N . PHE A 1 95 ? -2.466 -1.243 -5.760 1.00 97.38 95 PHE A N 1
ATOM 768 C CA . PHE A 1 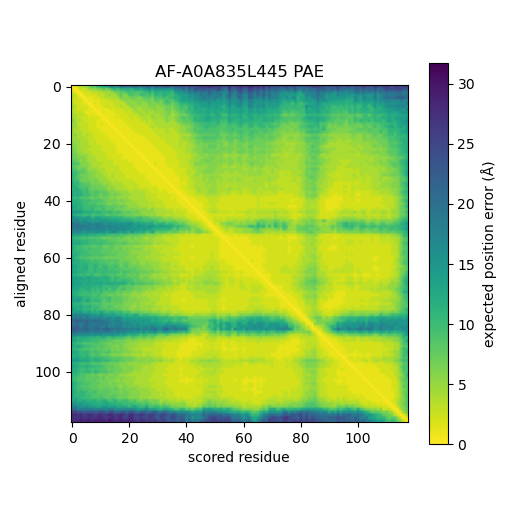95 ? -2.668 -2.189 -6.858 1.00 97.38 95 PHE A CA 1
ATOM 769 C C . PHE A 1 95 ? -4.150 -2.511 -7.072 1.00 97.38 95 PHE A C 1
ATOM 771 O O . PHE A 1 95 ? -4.969 -2.411 -6.156 1.00 97.38 95 PHE A O 1
ATOM 778 N N . CYS A 1 96 ? -4.495 -2.944 -8.287 1.00 95.19 96 CYS A N 1
ATOM 779 C CA . CYS A 1 96 ? -5.863 -3.337 -8.642 1.00 95.19 96 CYS A CA 1
ATOM 780 C C . CYS A 1 96 ? -6.365 -4.546 -7.838 1.00 95.19 96 CYS A C 1
ATOM 782 O O . CYS A 1 96 ? -7.564 -4.683 -7.612 1.00 95.19 96 CYS A O 1
ATOM 784 N N . ASN A 1 97 ? -5.466 -5.431 -7.397 1.00 94.06 97 ASN A N 1
ATOM 785 C CA . ASN A 1 97 ? -5.820 -6.568 -6.557 1.00 94.06 97 ASN A CA 1
ATOM 786 C C . ASN A 1 97 ? -4.703 -6.915 -5.559 1.00 94.06 97 ASN A C 1
ATOM 788 O O . ASN A 1 97 ? -3.557 -6.477 -5.689 1.00 94.06 97 ASN A O 1
ATOM 792 N N . ARG A 1 98 ? -5.061 -7.729 -4.560 1.00 93.94 98 ARG A N 1
ATOM 793 C CA . ARG A 1 98 ? -4.148 -8.169 -3.501 1.00 93.94 98 ARG A CA 1
ATOM 794 C C . ARG A 1 98 ? -3.034 -9.078 -4.016 1.00 93.94 98 ARG A C 1
ATOM 796 O O . ARG A 1 98 ? -1.920 -8.980 -3.524 1.00 93.94 98 ARG A O 1
ATOM 803 N N . TYR A 1 99 ? -3.314 -9.942 -4.988 1.00 95.25 99 TYR A N 1
ATOM 804 C CA . TYR A 1 99 ? -2.334 -10.902 -5.502 1.00 95.25 99 TYR A CA 1
ATOM 805 C C . TYR A 1 99 ? -1.122 -10.196 -6.115 1.00 95.25 99 TYR A C 1
ATOM 807 O O . TYR A 1 99 ? -0.000 -10.478 -5.719 1.00 95.25 99 TYR A O 1
ATOM 815 N N . ILE A 1 100 ? -1.348 -9.169 -6.943 1.00 95.94 100 ILE A N 1
ATOM 816 C CA . ILE A 1 100 ? -0.279 -8.349 -7.533 1.00 95.94 100 ILE A CA 1
ATOM 817 C C . ILE A 1 100 ? 0.608 -7.742 -6.441 1.00 95.94 100 ILE A C 1
ATOM 819 O O . ILE A 1 100 ? 1.829 -7.724 -6.573 1.00 95.94 100 ILE A O 1
ATOM 823 N N . LYS A 1 101 ? -0.005 -7.244 -5.362 1.00 95.69 101 LYS A N 1
ATOM 824 C CA . LYS A 1 101 ? 0.709 -6.666 -4.221 1.00 95.69 101 LYS A CA 1
ATOM 825 C C . LYS A 1 101 ? 1.577 -7.711 -3.515 1.00 95.69 101 LYS A C 1
ATOM 827 O O . LYS A 1 101 ? 2.735 -7.433 -3.218 1.00 95.69 101 LYS A O 1
ATOM 832 N N . GLU A 1 102 ? 1.022 -8.883 -3.212 1.00 96.25 102 GLU A N 1
ATOM 833 C CA . GLU A 1 102 ? 1.759 -9.955 -2.531 1.00 96.25 102 GLU A CA 1
ATOM 834 C C . GLU A 1 102 ? 2.899 -10.496 -3.403 1.00 96.25 102 GLU A C 1
ATOM 836 O O . GLU A 1 102 ? 4.011 -10.642 -2.902 1.00 96.25 102 GLU A O 1
ATOM 841 N N . ASP A 1 103 ? 2.666 -10.692 -4.702 1.00 96.38 103 ASP A N 1
ATOM 842 C CA . ASP A 1 103 ? 3.682 -11.155 -5.654 1.00 96.38 103 ASP A CA 1
ATOM 843 C C . ASP A 1 103 ? 4.817 -10.133 -5.799 1.00 96.38 103 ASP A C 1
ATOM 845 O O . ASP A 1 103 ? 5.994 -10.493 -5.735 1.00 96.38 103 ASP A O 1
ATOM 849 N N . PHE A 1 104 ? 4.483 -8.840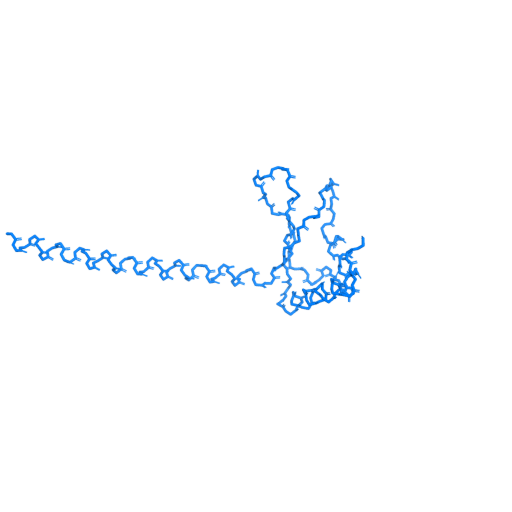 -5.887 1.00 96.69 104 PHE A N 1
ATOM 850 C CA . PHE A 1 104 ? 5.470 -7.760 -5.905 1.00 96.69 104 PHE A CA 1
ATOM 851 C C . PHE A 1 104 ? 6.337 -7.758 -4.635 1.00 96.69 104 PHE A C 1
ATOM 853 O O . PHE A 1 104 ? 7.561 -7.639 -4.701 1.00 96.69 104 PHE A O 1
ATOM 860 N N . ILE A 1 105 ? 5.722 -7.912 -3.457 1.00 95.94 105 ILE A N 1
ATOM 861 C CA . ILE A 1 105 ? 6.441 -7.958 -2.175 1.00 95.94 105 ILE A CA 1
ATOM 862 C C . ILE A 1 105 ? 7.288 -9.230 -2.057 1.00 95.94 105 ILE A C 1
ATOM 864 O O . ILE A 1 105 ? 8.408 -9.173 -1.543 1.00 95.94 105 ILE A O 1
ATOM 868 N N . ALA A 1 106 ? 6.783 -10.371 -2.525 1.00 96.25 106 ALA A N 1
ATOM 869 C CA . ALA A 1 106 ? 7.519 -11.627 -2.553 1.00 96.25 106 ALA A CA 1
ATOM 870 C C . ALA A 1 106 ? 8.764 -11.515 -3.443 1.00 96.25 106 ALA A C 1
ATOM 872 O O . ALA A 1 106 ? 9.855 -11.863 -2.991 1.00 96.25 106 ALA A O 1
ATOM 873 N N . ALA A 1 107 ? 8.621 -10.950 -4.645 1.00 95.94 107 ALA A N 1
ATOM 874 C CA . ALA A 1 107 ? 9.726 -10.682 -5.559 1.00 95.94 107 ALA A CA 1
ATOM 875 C C . ALA A 1 107 ? 10.768 -9.740 -4.932 1.00 95.94 107 ALA A C 1
ATOM 877 O O . ALA A 1 107 ? 11.958 -10.047 -4.927 1.00 95.94 107 ALA A O 1
ATOM 878 N N . ALA A 1 108 ? 10.331 -8.648 -4.296 1.00 94.75 108 ALA A N 1
ATOM 879 C CA . ALA A 1 108 ? 11.234 -7.717 -3.617 1.00 94.75 108 ALA A CA 1
ATOM 880 C C . ALA A 1 108 ? 12.007 -8.373 -2.458 1.00 94.75 108 ALA A C 1
ATOM 882 O O . ALA A 1 108 ? 13.205 -8.147 -2.289 1.00 94.75 108 ALA A O 1
ATOM 883 N N . ARG A 1 109 ? 11.338 -9.213 -1.656 1.00 94.38 109 ARG A N 1
ATOM 884 C CA .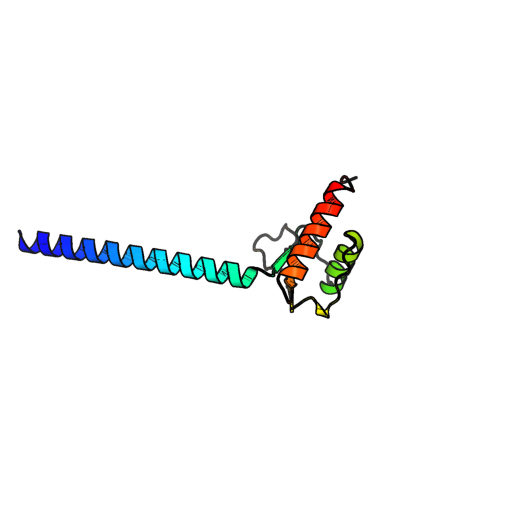 ARG A 1 109 ? 11.975 -9.966 -0.561 1.00 94.38 109 ARG A CA 1
ATOM 885 C C . ARG A 1 109 ? 12.937 -11.030 -1.072 1.00 94.38 109 ARG A C 1
ATOM 887 O O . ARG A 1 109 ? 13.935 -11.294 -0.407 1.00 94.38 109 ARG A O 1
ATOM 894 N N . TYR A 1 110 ? 12.613 -11.670 -2.192 1.00 94.38 110 TYR A N 1
ATOM 895 C CA . TYR A 1 110 ? 13.493 -12.633 -2.839 1.00 94.38 110 TYR A CA 1
ATOM 896 C C . TYR A 1 110 ? 14.766 -11.937 -3.322 1.00 94.38 110 TYR A C 1
ATOM 898 O O . TYR A 1 110 ? 15.854 -12.338 -2.920 1.00 94.38 110 TYR A O 1
ATOM 906 N N . GLU A 1 111 ? 14.620 -10.830 -4.051 1.00 92.69 111 GLU A N 1
ATOM 907 C CA . GLU A 1 111 ? 15.745 -10.058 -4.577 1.00 92.69 111 GLU A CA 1
ATOM 908 C C . GLU A 1 111 ? 16.678 -9.547 -3.470 1.00 92.69 111 GLU A C 1
ATOM 910 O O . GLU A 1 111 ? 17.897 -9.632 -3.590 1.00 92.69 111 GLU A O 1
ATOM 915 N N . LEU A 1 112 ? 16.120 -9.075 -2.349 1.00 89.00 112 LEU A N 1
ATOM 916 C CA . LEU A 1 112 ? 16.910 -8.635 -1.194 1.00 89.00 112 LEU A CA 1
ATOM 917 C C . LEU A 1 112 ? 17.748 -9.769 -0.579 1.00 89.00 112 LEU A C 1
ATOM 919 O O . LEU A 1 112 ? 18.817 -9.520 -0.029 1.00 89.00 112 LEU A O 1
ATOM 923 N N . LYS A 1 113 ? 17.259 -11.013 -0.633 1.00 88.12 113 LYS A N 1
ATOM 924 C CA . LYS A 1 113 ? 17.992 -12.178 -0.118 1.00 88.12 113 LYS A CA 1
ATOM 925 C C . LYS A 1 113 ? 19.086 -12.637 -1.078 1.00 88.12 113 LYS A C 1
ATOM 927 O O . LYS A 1 113 ? 20.109 -13.132 -0.616 1.00 88.12 113 LYS A O 1
ATOM 932 N N . THR A 1 114 ? 18.856 -12.529 -2.384 1.00 85.94 114 THR A N 1
ATOM 933 C CA . THR A 1 114 ? 19.784 -13.013 -3.416 1.00 85.94 114 THR A CA 1
ATOM 934 C C . THR A 1 114 ? 20.875 -12.005 -3.758 1.00 85.94 114 THR A C 1
ATOM 936 O O . THR A 1 114 ? 21.981 -12.411 -4.103 1.00 85.94 114 THR A O 1
ATOM 939 N N . SER A 1 115 ? 20.589 -10.712 -3.622 1.00 75.88 115 SER A N 1
ATOM 940 C CA . SER A 1 115 ? 21.528 -9.622 -3.878 1.00 75.88 115 SER A CA 1
ATOM 941 C C . SER A 1 115 ? 21.858 -8.906 -2.563 1.00 75.88 115 SER A C 1
ATOM 943 O O . SER A 1 115 ? 21.095 -8.024 -2.156 1.00 75.88 115 SER A O 1
ATOM 945 N N . PRO A 1 116 ? 22.960 -9.251 -1.865 1.00 66.62 116 PRO A N 1
ATOM 946 C CA . PRO A 1 116 ? 23.384 -8.487 -0.698 1.00 66.62 116 PRO A CA 1
ATOM 947 C C . PRO A 1 116 ? 23.641 -7.036 -1.118 1.00 66.62 116 PRO A C 1
ATOM 949 O O . PRO A 1 116 ? 24.248 -6.785 -2.162 1.00 66.62 116 PRO A O 1
ATOM 952 N N . LEU A 1 117 ? 23.139 -6.088 -0.319 1.00 59.41 117 LEU A N 1
ATOM 953 C CA . LEU A 1 117 ? 23.376 -4.653 -0.494 1.00 59.41 117 LEU A CA 1
ATOM 954 C C . LEU A 1 117 ? 24.892 -4.434 -0.600 1.00 59.41 117 LEU A C 1
ATOM 956 O O . LEU A 1 117 ? 25.605 -4.605 0.388 1.00 59.41 117 LEU A O 1
ATOM 960 N N . THR A 1 118 ? 25.361 -4.157 -1.816 1.00 49.88 118 THR A N 1
ATOM 961 C CA . THR A 1 118 ? 26.760 -3.843 -2.127 1.00 49.88 118 THR A CA 1
ATOM 962 C C . THR A 1 118 ? 26.916 -2.336 -2.187 1.00 49.88 118 THR A C 1
ATOM 964 O O . THR A 1 118 ? 26.021 -1.693 -2.784 1.00 49.88 118 THR A O 1
#

Radius of gyration: 23.39 Å; Cα contacts (8 Å, |Δi|>4): 97; chains: 1; bounding box: 58×31×66 Å